Protein AF-A0A519BRI4-F1 (afdb_monomer_lite)

Radius of gyration: 11.98 Å; chains: 1; bounding box: 28×34×28 Å

Sequence (88 aa):
MHSEIVNIPKDRIAALVGTRGRERKTIEKRGSCKLNVSSSGSITIKSVSPDNLLSVKLIVEAIGRGFNPEIAHLLFDEEYTLEIDQRV

pLDDT: mean 95.85, std 5.94, range [54.38, 98.56]

Structure (mmCIF, N/CA/C/O backbone):
data_AF-A0A519BRI4-F1
#
_entry.id   AF-A0A519BRI4-F1
#
loop_
_atom_site.group_PDB
_atom_site.id
_atom_site.type_symbol
_atom_site.label_atom_id
_atom_site.label_alt_id
_atom_site.label_comp_id
_atom_site.label_asym_id
_atom_site.label_entity_id
_atom_site.label_seq_id
_atom_site.pdbx_PDB_ins_code
_atom_site.Cartn_x
_atom_site.Cartn_y
_atom_site.Cartn_z
_atom_site.occupancy
_atom_site.B_iso_or_equiv
_atom_site.auth_seq_id
_atom_site.auth_comp_id
_atom_site.auth_asym_id
_atom_site.auth_atom_id
_atom_site.pdbx_PDB_model_num
ATOM 1 N N . MET A 1 1 ? 3.753 10.590 15.090 1.00 82.25 1 MET A N 1
ATOM 2 C CA . MET A 1 1 ? 3.795 10.356 13.629 1.00 82.25 1 MET A CA 1
ATOM 3 C C . MET A 1 1 ? 4.361 8.967 13.426 1.00 82.25 1 MET A C 1
ATOM 5 O O . MET A 1 1 ? 5.450 8.712 13.923 1.00 82.25 1 MET A O 1
ATOM 9 N N . HIS A 1 2 ? 3.608 8.079 12.785 1.00 96.31 2 HIS A N 1
ATOM 10 C CA . HIS A 1 2 ? 3.952 6.666 12.635 1.00 96.31 2 HIS A CA 1
ATOM 11 C C . HIS A 1 2 ? 4.427 6.378 11.212 1.00 96.31 2 HIS A C 1
ATOM 13 O O . HIS A 1 2 ? 4.029 7.068 10.264 1.00 96.31 2 HIS A O 1
ATOM 19 N N . SER A 1 3 ? 5.283 5.369 11.062 1.00 97.38 3 SER A N 1
ATOM 20 C CA . SER A 1 3 ? 5.776 4.949 9.757 1.00 97.38 3 SER A CA 1
ATOM 21 C C . SER A 1 3 ? 6.076 3.463 9.696 1.00 97.38 3 SER A C 1
ATOM 23 O O . SER A 1 3 ? 6.649 2.925 10.635 1.00 97.38 3 SER A O 1
ATOM 25 N N . GLU A 1 4 ? 5.785 2.858 8.551 1.00 98.25 4 GLU A N 1
ATOM 26 C CA . GLU A 1 4 ? 6.079 1.459 8.234 1.00 98.25 4 GLU A CA 1
ATOM 27 C C . GLU A 1 4 ? 6.745 1.375 6.860 1.00 98.25 4 GLU A C 1
ATOM 29 O O . GLU A 1 4 ? 6.568 2.258 6.010 1.00 98.25 4 GLU A O 1
ATOM 34 N N . ILE A 1 5 ? 7.510 0.307 6.642 1.00 98.31 5 ILE A N 1
ATOM 35 C CA . ILE A 1 5 ? 8.119 -0.001 5.348 1.00 98.31 5 ILE A CA 1
ATOM 36 C C . ILE A 1 5 ? 7.616 -1.367 4.898 1.00 98.31 5 ILE A C 1
ATOM 38 O O . ILE A 1 5 ? 7.784 -2.356 5.604 1.00 98.31 5 ILE A O 1
ATOM 42 N N . VAL A 1 6 ? 7.040 -1.414 3.699 1.00 98.00 6 VAL A N 1
ATOM 43 C CA . VAL A 1 6 ? 6.578 -2.644 3.051 1.00 98.00 6 VAL A CA 1
ATOM 44 C C . VAL A 1 6 ? 7.373 -2.845 1.772 1.00 98.00 6 VAL A C 1
ATOM 46 O O . VAL A 1 6 ? 7.541 -1.909 0.993 1.00 98.00 6 VAL A O 1
ATOM 49 N N . ASN A 1 7 ? 7.852 -4.062 1.536 1.00 97.94 7 ASN A N 1
ATOM 50 C CA . ASN A 1 7 ? 8.512 -4.408 0.282 1.00 97.94 7 ASN A CA 1
ATOM 51 C 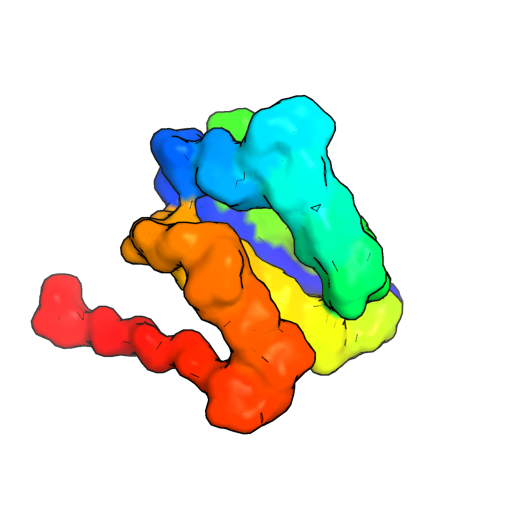C . ASN A 1 7 ? 7.550 -5.198 -0.603 1.00 97.94 7 ASN A C 1
ATOM 53 O O . ASN A 1 7 ? 6.964 -6.184 -0.160 1.00 97.94 7 ASN A O 1
ATOM 57 N N . ILE A 1 8 ? 7.419 -4.774 -1.857 1.00 97.88 8 ILE A N 1
ATOM 58 C CA . ILE A 1 8 ? 6.615 -5.451 -2.875 1.00 97.88 8 ILE A CA 1
ATOM 59 C C . ILE A 1 8 ? 7.482 -5.828 -4.085 1.00 97.88 8 ILE A C 1
ATOM 61 O O . ILE A 1 8 ? 8.505 -5.179 -4.333 1.00 97.88 8 ILE A O 1
ATOM 65 N N . PRO A 1 9 ? 7.088 -6.842 -4.874 1.00 98.00 9 PRO A N 1
ATOM 66 C CA . PRO A 1 9 ? 7.740 -7.144 -6.144 1.00 98.00 9 PRO A CA 1
ATOM 67 C C . PRO A 1 9 ? 7.751 -5.930 -7.089 1.00 98.00 9 PRO A C 1
ATOM 69 O O . PRO A 1 9 ? 6.794 -5.153 -7.147 1.00 98.00 9 PRO A O 1
ATOM 72 N N . LYS A 1 10 ? 8.843 -5.746 -7.843 1.00 97.50 10 LYS A N 1
ATOM 73 C CA . LYS A 1 10 ? 9.040 -4.564 -8.708 1.00 97.50 10 LYS A CA 1
ATOM 74 C C . LYS A 1 10 ? 7.964 -4.427 -9.786 1.00 97.50 10 LYS A C 1
ATOM 76 O O . LYS A 1 10 ? 7.519 -3.323 -10.082 1.00 97.50 10 LYS A O 1
ATOM 81 N N . ASP A 1 11 ? 7.530 -5.546 -10.346 1.00 97.19 11 ASP A N 1
ATOM 82 C CA . ASP A 1 11 ? 6.455 -5.644 -11.333 1.00 97.19 11 ASP A CA 1
ATOM 83 C C . ASP A 1 11 ? 5.088 -5.212 -10.769 1.00 97.19 11 ASP A C 1
ATOM 85 O O . ASP A 1 11 ? 4.218 -4.767 -11.517 1.00 97.19 11 ASP A O 1
ATOM 89 N N . ARG A 1 12 ? 4.915 -5.232 -9.440 1.00 97.94 12 ARG A N 1
ATOM 90 C CA . ARG A 1 12 ? 3.690 -4.789 -8.755 1.00 97.94 12 ARG A CA 1
ATOM 91 C C . ARG A 1 12 ? 3.665 -3.299 -8.416 1.00 97.94 12 ARG A C 1
ATOM 93 O O . ARG A 1 12 ? 2.600 -2.774 -8.091 1.00 97.94 12 ARG A O 1
ATOM 100 N N . ILE A 1 13 ? 4.778 -2.577 -8.576 1.00 98.06 13 ILE A N 1
ATOM 101 C CA . ILE A 1 13 ? 4.823 -1.118 -8.367 1.00 98.06 13 ILE A CA 1
ATOM 102 C C . ILE A 1 13 ? 3.820 -0.406 -9.284 1.00 98.06 13 ILE A C 1
ATOM 104 O O . ILE A 1 13 ? 3.127 0.511 -8.846 1.00 98.06 13 ILE A O 1
ATOM 108 N N . ALA A 1 14 ? 3.702 -0.840 -10.543 1.00 97.31 14 ALA A N 1
ATOM 109 C CA . ALA A 1 14 ? 2.768 -0.246 -11.496 1.00 97.31 14 ALA A CA 1
ATOM 110 C C . ALA A 1 14 ? 1.305 -0.366 -11.035 1.00 97.31 14 ALA A C 1
ATOM 112 O O . ALA A 1 14 ? 0.542 0.585 -11.201 1.00 97.31 14 ALA A O 1
ATOM 113 N N . ALA A 1 15 ? 0.935 -1.489 -10.408 1.00 98.06 15 ALA A N 1
ATOM 114 C CA . ALA A 1 15 ? -0.400 -1.696 -9.853 1.00 98.06 15 ALA A CA 1
ATOM 115 C C . ALA A 1 15 ? -0.665 -0.778 -8.649 1.00 98.06 15 ALA A C 1
ATOM 117 O O . ALA A 1 15 ? -1.720 -0.159 -8.584 1.00 98.06 15 ALA A O 1
ATOM 118 N N . LEU A 1 16 ? 0.309 -0.622 -7.742 1.00 98.19 16 LEU A N 1
ATOM 119 C CA . LEU A 1 16 ? 0.193 0.273 -6.582 1.00 98.19 16 LEU A CA 1
ATOM 120 C C . LEU A 1 16 ? 0.129 1.758 -6.977 1.00 98.19 16 LEU A C 1
ATOM 122 O O . LEU A 1 16 ? -0.577 2.552 -6.359 1.00 98.19 16 LEU A O 1
ATOM 126 N N . VAL A 1 17 ? 0.907 2.165 -7.983 1.00 97.81 17 VAL A N 1
ATOM 1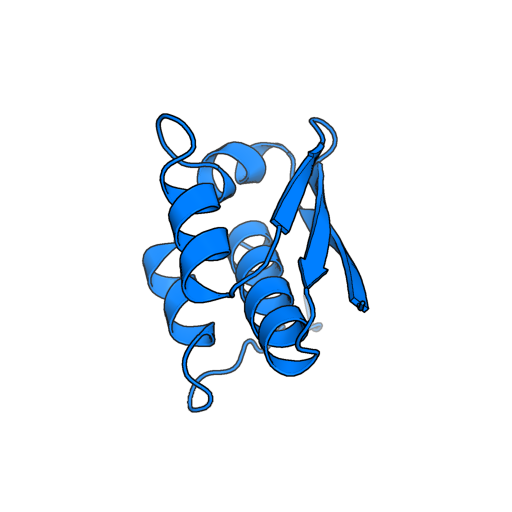27 C CA . VAL A 1 17 ? 0.959 3.565 -8.428 1.00 97.81 17 VAL A CA 1
ATOM 128 C C . VAL A 1 17 ? -0.251 3.905 -9.299 1.00 97.81 17 VAL A C 1
ATOM 130 O O . VAL A 1 17 ? -0.840 4.980 -9.147 1.00 97.81 17 VAL A O 1
ATOM 133 N N . GLY A 1 18 ? -0.643 2.995 -10.190 1.00 96.62 18 GLY A N 1
ATOM 134 C CA . GLY A 1 18 ? -1.712 3.188 -11.161 1.00 96.62 18 GLY A CA 1
ATOM 135 C C . GLY A 1 18 ? -1.386 4.235 -12.232 1.00 96.62 18 GLY A C 1
ATOM 136 O O . GLY A 1 18 ? -0.393 4.971 -12.175 1.00 96.62 18 GLY A O 1
ATOM 137 N N . THR A 1 19 ? -2.253 4.346 -13.238 1.00 95.75 19 THR A N 1
ATOM 138 C CA . THR A 1 19 ? -2.068 5.288 -14.351 1.00 95.75 19 THR A CA 1
ATOM 139 C C . THR A 1 19 ? -1.972 6.727 -13.838 1.00 95.75 19 THR A C 1
ATOM 141 O O . THR A 1 19 ? -2.877 7.223 -13.166 1.00 95.75 19 THR A O 1
ATOM 144 N N . ARG A 1 20 ? -0.867 7.419 -14.157 1.00 95.19 20 ARG A N 1
ATOM 145 C CA . ARG A 1 20 ? -0.581 8.799 -13.703 1.00 95.19 20 ARG A CA 1
ATOM 146 C C . ARG A 1 20 ? -0.613 8.971 -12.170 1.00 95.19 20 ARG A C 1
ATOM 148 O O . ARG A 1 20 ? -0.914 10.060 -11.672 1.00 95.19 20 ARG A O 1
ATOM 155 N N . GLY A 1 21 ? -0.322 7.908 -11.417 1.00 96.06 21 GLY A N 1
ATOM 156 C CA . GLY A 1 21 ? -0.321 7.947 -9.954 1.00 96.06 21 GLY A CA 1
ATOM 157 C C . GLY A 1 21 ? -1.716 7.991 -9.329 1.00 96.06 21 GLY A C 1
ATOM 158 O O . GLY A 1 21 ? -1.837 8.407 -8.177 1.00 96.06 21 GLY A O 1
ATOM 159 N N . ARG A 1 22 ? -2.775 7.670 -10.090 1.00 97.25 22 ARG A N 1
ATOM 160 C CA . ARG A 1 22 ? -4.163 7.747 -9.612 1.00 97.25 22 ARG A CA 1
ATOM 161 C C . ARG A 1 22 ? -4.374 6.865 -8.386 1.00 97.25 22 ARG A C 1
ATOM 163 O O . ARG A 1 22 ? -4.941 7.343 -7.413 1.00 97.25 22 ARG A O 1
ATOM 170 N N . GLU A 1 23 ? -3.865 5.641 -8.427 1.00 97.94 23 GLU A N 1
ATOM 171 C CA . GLU A 1 23 ? -4.092 4.651 -7.378 1.00 97.94 23 GLU A CA 1
ATOM 172 C C . GLU A 1 23 ? -3.417 5.060 -6.070 1.00 97.94 23 GLU A C 1
ATOM 174 O O . GLU A 1 23 ? -4.073 5.217 -5.041 1.00 97.94 23 GLU A O 1
ATOM 179 N N . ARG A 1 24 ? -2.131 5.426 -6.140 1.00 97.88 24 ARG A N 1
ATOM 180 C CA . ARG A 1 24 ? -1.401 5.983 -4.993 1.00 97.88 24 ARG A CA 1
ATOM 181 C C . ARG A 1 24 ? -2.146 7.157 -4.354 1.00 97.88 24 ARG A C 1
ATOM 183 O O . ARG A 1 24 ? -2.273 7.206 -3.137 1.00 97.88 24 ARG A O 1
ATOM 190 N N . LYS A 1 25 ? -2.649 8.097 -5.165 1.00 98.31 25 LYS A N 1
ATOM 191 C CA . LYS A 1 25 ? -3.386 9.273 -4.668 1.00 98.31 25 LYS A CA 1
ATOM 192 C C . LYS A 1 25 ? -4.698 8.886 -3.985 1.00 98.31 25 LYS A C 1
ATOM 194 O O . LYS A 1 25 ? -5.064 9.525 -3.002 1.00 98.31 25 LYS A O 1
ATOM 199 N N . THR A 1 26 ? -5.397 7.872 -4.490 1.00 97.94 26 THR A N 1
ATOM 200 C CA . THR A 1 26 ? -6.606 7.334 -3.855 1.00 97.94 26 THR A CA 1
ATOM 201 C C . THR A 1 26 ? -6.280 6.758 -2.482 1.00 97.94 26 THR A C 1
ATOM 203 O O . THR A 1 26 ? -6.931 7.135 -1.507 1.00 97.94 26 THR A O 1
ATOM 206 N N . ILE A 1 27 ? -5.238 5.926 -2.391 1.00 98.12 27 ILE A N 1
ATOM 207 C CA . ILE A 1 27 ? -4.795 5.317 -1.131 1.00 98.12 27 ILE A CA 1
ATOM 208 C C . ILE A 1 27 ? -4.374 6.398 -0.128 1.00 98.12 27 ILE A C 1
ATOM 210 O O . ILE A 1 27 ? -4.855 6.403 1.000 1.00 98.12 27 ILE A O 1
ATOM 214 N N . GLU A 1 28 ? -3.552 7.364 -0.553 1.00 98.19 28 GLU A N 1
ATOM 215 C CA . GLU A 1 28 ? -3.109 8.484 0.291 1.00 98.19 28 GLU A CA 1
ATOM 216 C C . GLU A 1 28 ? -4.284 9.324 0.812 1.00 98.19 28 GLU A C 1
ATOM 218 O O . GLU A 1 28 ? -4.285 9.731 1.974 1.00 98.19 28 GLU A O 1
ATOM 223 N N . LYS A 1 29 ? -5.294 9.580 -0.032 1.00 98.06 29 LYS A N 1
ATOM 224 C CA . LYS A 1 29 ? -6.473 10.370 0.342 1.00 98.06 29 LYS A CA 1
ATOM 225 C C . LYS A 1 29 ? -7.376 9.617 1.318 1.00 98.06 29 LYS A C 1
ATOM 227 O O . LYS A 1 29 ? -7.785 10.199 2.315 1.00 98.06 29 LYS A O 1
ATOM 232 N N . ARG A 1 30 ? -7.700 8.353 1.029 1.00 97.00 30 ARG A N 1
ATOM 233 C CA . ARG A 1 30 ? -8.593 7.535 1.867 1.00 97.00 30 ARG A CA 1
ATOM 234 C C . ARG A 1 30 ? -7.943 7.181 3.201 1.00 97.00 30 ARG A C 1
ATOM 236 O O . ARG A 1 30 ? -8.573 7.340 4.235 1.00 97.00 30 ARG A O 1
ATOM 243 N N . GLY A 1 31 ? -6.669 6.797 3.179 1.00 96.31 31 GLY A N 1
ATOM 244 C CA . GLY A 1 31 ? -5.901 6.450 4.375 1.00 96.31 31 GLY A CA 1
ATOM 245 C C . GLY A 1 31 ? -5.310 7.642 5.121 1.00 96.31 31 GLY A C 1
ATOM 246 O O . GLY A 1 31 ? -4.569 7.439 6.074 1.00 96.31 31 GLY A O 1
ATOM 247 N N . SER A 1 32 ? -5.570 8.885 4.693 1.00 97.12 32 SER A N 1
ATOM 248 C CA . SER A 1 32 ? -4.994 10.099 5.299 1.00 97.12 32 SER A CA 1
ATOM 249 C C . SER A 1 32 ? -3.488 9.965 5.598 1.00 97.12 32 SER A C 1
ATOM 251 O O . SER A 1 32 ? -3.008 10.302 6.683 1.00 97.12 32 SER A O 1
ATOM 253 N N . CYS A 1 33 ? -2.741 9.430 4.630 1.00 97.44 33 CYS A N 1
ATOM 254 C CA . CYS A 1 33 ? -1.338 9.051 4.774 1.00 97.44 33 CYS A CA 1
ATOM 255 C C . CYS A 1 33 ? -0.486 9.592 3.613 1.00 97.44 33 CYS A C 1
ATOM 257 O O . CYS A 1 33 ? -0.978 10.218 2.671 1.00 97.44 33 CYS A O 1
ATOM 259 N N . LYS A 1 34 ? 0.824 9.338 3.669 1.00 98.25 34 LYS A N 1
ATOM 260 C CA . LYS A 1 34 ? 1.772 9.597 2.579 1.00 98.25 34 LYS A CA 1
ATOM 261 C C . LYS A 1 34 ? 2.519 8.331 2.200 1.00 98.25 34 LYS A C 1
ATOM 263 O O . LYS A 1 34 ? 3.030 7.639 3.079 1.00 98.25 34 LYS A O 1
ATOM 268 N N . LEU A 1 35 ? 2.610 8.077 0.897 1.00 98.31 35 LEU A N 1
ATOM 269 C CA . LEU A 1 35 ? 3.322 6.944 0.317 1.00 98.31 35 LEU A CA 1
ATOM 270 C C . LEU A 1 35 ? 4.563 7.433 -0.428 1.00 98.31 35 LEU A C 1
ATOM 272 O O . LEU A 1 35 ? 4.466 8.185 -1.400 1.00 98.31 35 LEU A O 1
ATOM 276 N N . ASN A 1 36 ? 5.734 6.962 -0.008 1.00 98.12 36 ASN A N 1
ATOM 277 C CA . ASN A 1 36 ? 6.960 7.087 -0.787 1.00 98.12 36 ASN A CA 1
ATOM 278 C C . ASN A 1 36 ? 7.268 5.746 -1.454 1.00 98.12 36 ASN A C 1
ATOM 280 O O . ASN A 1 36 ? 7.448 4.742 -0.772 1.00 98.12 36 ASN A O 1
ATOM 284 N N . VAL A 1 37 ? 7.304 5.743 -2.784 1.00 97.88 37 VAL A N 1
ATOM 285 C CA . VAL A 1 37 ? 7.458 4.541 -3.606 1.00 97.88 37 VAL A CA 1
ATOM 286 C C . VAL A 1 37 ? 8.849 4.565 -4.229 1.00 97.88 37 VAL A C 1
ATOM 288 O O . VAL A 1 37 ? 9.115 5.379 -5.114 1.00 97.88 37 VAL A O 1
ATOM 291 N N . SER A 1 38 ? 9.730 3.675 -3.776 1.00 97.31 38 SER A N 1
ATOM 292 C CA . SER A 1 38 ? 11.045 3.472 -4.387 1.00 97.31 38 SER A CA 1
ATOM 293 C C . SER A 1 38 ? 10.943 2.606 -5.645 1.00 97.31 38 SER A C 1
ATOM 295 O O . SER A 1 38 ? 10.134 1.680 -5.714 1.00 97.31 38 SER A O 1
ATOM 297 N N . SER A 1 39 ? 11.841 2.822 -6.609 1.00 95.94 39 SER A N 1
ATOM 298 C CA . SER A 1 39 ? 12.009 1.950 -7.781 1.00 95.94 39 SER A CA 1
ATOM 299 C C . SER A 1 39 ? 12.475 0.529 -7.424 1.00 95.94 39 SER A C 1
ATOM 301 O O . SER A 1 39 ? 12.369 -0.382 -8.246 1.00 95.94 39 SER A O 1
ATOM 303 N N . SER A 1 40 ? 12.970 0.310 -6.199 1.00 96.56 40 SER A N 1
ATOM 304 C CA . SER A 1 40 ? 13.333 -1.017 -5.690 1.00 96.56 40 SER A CA 1
ATOM 305 C C . SER A 1 40 ? 12.138 -1.867 -5.248 1.00 96.56 40 SER A C 1
ATOM 307 O O . SER A 1 40 ? 12.323 -3.062 -5.040 1.00 96.56 40 SER A O 1
ATOM 309 N N . GLY A 1 41 ? 10.946 -1.276 -5.110 1.00 96.25 41 GLY A N 1
ATOM 310 C CA . GLY A 1 41 ? 9.768 -1.934 -4.532 1.00 96.25 41 GLY A CA 1
ATOM 311 C C . GLY A 1 41 ? 9.606 -1.707 -3.028 1.00 96.25 41 GLY A C 1
ATOM 312 O O . GLY A 1 41 ? 8.685 -2.247 -2.428 1.00 96.25 41 GLY A O 1
ATOM 313 N N . SER A 1 42 ? 10.466 -0.889 -2.412 1.00 98.31 42 SER A N 1
ATOM 314 C CA . SER A 1 42 ? 10.306 -0.476 -1.015 1.00 98.31 42 SER A CA 1
ATOM 315 C C . SER A 1 42 ? 9.343 0.707 -0.903 1.00 98.31 42 SER A C 1
ATOM 317 O O . SER A 1 42 ? 9.560 1.760 -1.514 1.00 98.31 42 SER A O 1
ATOM 319 N N . ILE A 1 43 ? 8.267 0.524 -0.142 1.00 98.50 43 ILE A N 1
ATOM 320 C CA . ILE A 1 43 ? 7.185 1.485 0.052 1.00 98.50 43 ILE A CA 1
ATOM 321 C C . ILE A 1 43 ? 7.227 1.976 1.493 1.00 98.50 43 ILE A C 1
ATOM 323 O O . ILE A 1 43 ? 7.012 1.204 2.422 1.00 98.50 43 ILE A O 1
ATOM 327 N N . THR A 1 44 ? 7.489 3.264 1.693 1.00 98.50 44 THR A N 1
ATOM 328 C CA . THR A 1 44 ? 7.387 3.889 3.017 1.00 98.50 44 THR A CA 1
ATOM 329 C C . THR A 1 44 ? 6.016 4.521 3.186 1.00 98.50 44 THR A C 1
ATOM 331 O O . THR A 1 44 ? 5.630 5.388 2.399 1.00 98.50 44 THR A O 1
ATOM 334 N N . ILE A 1 45 ? 5.314 4.135 4.244 1.00 98.56 45 ILE A N 1
ATOM 335 C CA . ILE A 1 45 ? 3.995 4.646 4.609 1.00 98.56 45 ILE A CA 1
ATOM 336 C C . ILE A 1 45 ? 4.176 5.555 5.819 1.00 98.56 45 ILE A C 1
ATOM 338 O O . ILE A 1 45 ? 4.831 5.170 6.784 1.00 98.56 45 ILE A O 1
ATOM 342 N N . LYS A 1 46 ? 3.626 6.769 5.775 1.00 98.25 46 LYS A N 1
ATOM 343 C CA . LYS A 1 46 ? 3.640 7.713 6.901 1.00 98.25 46 LYS A CA 1
ATOM 344 C C . LYS A 1 46 ? 2.227 8.181 7.210 1.00 98.25 46 LYS A C 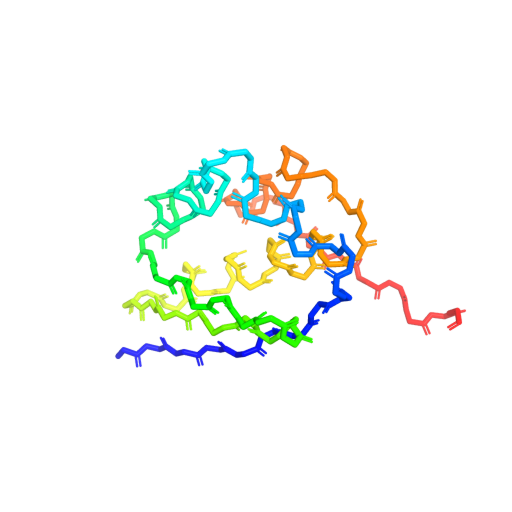1
ATOM 346 O O . LYS A 1 46 ? 1.547 8.683 6.318 1.00 98.25 46 LYS A O 1
ATOM 351 N N . SER A 1 47 ? 1.810 8.062 8.465 1.00 97.62 47 SER A N 1
ATOM 352 C CA . SER A 1 47 ? 0.472 8.445 8.924 1.00 97.62 47 SER A CA 1
ATOM 353 C C . SER A 1 47 ? 0.525 9.080 10.314 1.00 97.62 47 SER A C 1
ATOM 355 O O . SER A 1 47 ? 1.442 8.839 11.104 1.00 97.62 47 SER A O 1
ATOM 357 N N . VAL A 1 48 ? -0.465 9.917 10.617 1.00 96.06 48 VAL A N 1
ATOM 358 C CA . VAL A 1 48 ? -0.700 10.419 11.979 1.00 96.06 48 VAL A CA 1
ATOM 359 C C . VAL A 1 48 ? -1.487 9.397 12.803 1.00 96.06 48 VAL A C 1
ATOM 361 O O . VAL A 1 48 ? -1.193 9.248 13.983 1.00 96.06 48 VAL A O 1
ATOM 364 N N . SER A 1 49 ? -2.419 8.669 12.176 1.00 96.06 49 SER A N 1
ATOM 365 C CA . SER A 1 49 ? -3.224 7.618 12.812 1.00 96.06 49 SER A CA 1
ATOM 366 C C . SER A 1 49 ? -2.553 6.239 12.659 1.00 96.06 49 SER A C 1
ATOM 368 O O . SER A 1 49 ? -2.201 5.875 11.527 1.00 96.06 49 SER A O 1
ATOM 370 N N . PRO A 1 50 ? -2.368 5.479 13.759 1.00 95.88 50 PRO A N 1
ATOM 371 C CA . PRO A 1 50 ? -1.935 4.080 13.724 1.00 95.88 50 PRO A CA 1
ATOM 372 C C . PRO A 1 50 ? -2.880 3.164 12.940 1.00 95.88 50 PRO A C 1
ATOM 374 O O . PRO A 1 50 ? -2.403 2.326 12.182 1.00 95.88 50 PRO A O 1
ATOM 377 N N . ASP A 1 51 ? -4.193 3.356 13.058 1.00 95.50 51 ASP A N 1
ATOM 378 C CA . ASP A 1 51 ? -5.187 2.501 12.394 1.00 95.50 51 ASP A CA 1
ATOM 379 C C . ASP A 1 51 ? -5.101 2.673 10.876 1.00 95.50 51 ASP A C 1
ATOM 381 O O . ASP A 1 51 ? -4.937 1.714 10.127 1.00 95.50 51 ASP A O 1
ATOM 385 N N . ASN A 1 52 ? -5.025 3.926 10.421 1.00 96.69 52 ASN A N 1
ATOM 386 C CA . ASN A 1 52 ? -4.794 4.240 9.014 1.00 96.69 52 ASN A CA 1
ATOM 387 C C . ASN A 1 52 ? -3.460 3.685 8.497 1.00 96.69 52 ASN A C 1
ATOM 389 O O . ASN A 1 52 ? -3.366 3.263 7.344 1.00 96.69 52 ASN A O 1
ATOM 393 N N . LEU A 1 53 ? -2.409 3.717 9.326 1.00 97.88 53 LEU A N 1
ATOM 394 C CA . LEU A 1 53 ? -1.119 3.132 8.966 1.00 97.88 53 LEU A CA 1
ATOM 395 C C . LEU A 1 53 ? -1.265 1.624 8.732 1.00 97.88 53 LEU A C 1
ATOM 397 O O . LEU A 1 53 ? -0.721 1.118 7.751 1.00 97.88 53 LEU A O 1
ATOM 401 N N . LEU A 1 54 ? -2.004 0.938 9.607 1.00 96.88 54 LEU A N 1
ATOM 402 C CA . LEU A 1 54 ? -2.248 -0.496 9.525 1.00 96.88 54 LEU A CA 1
ATOM 403 C C . LEU A 1 54 ? -3.082 -0.856 8.290 1.00 96.88 54 LEU A C 1
ATOM 405 O O . LEU A 1 54 ? -2.633 -1.673 7.489 1.00 96.88 54 LEU A O 1
ATOM 409 N N . SER A 1 55 ? -4.226 -0.204 8.066 1.00 97.69 55 SER A N 1
ATOM 410 C CA . SER A 1 55 ? -5.062 -0.453 6.882 1.00 97.69 55 SER A CA 1
ATOM 411 C C . SER A 1 55 ? -4.278 -0.244 5.586 1.00 97.69 55 SER A C 1
ATOM 413 O O . SER A 1 55 ? -4.272 -1.098 4.702 1.00 97.69 55 SER A O 1
ATOM 415 N N . VAL A 1 56 ? -3.531 0.861 5.475 1.00 98.25 56 VAL A N 1
ATOM 416 C CA . VAL A 1 56 ? -2.732 1.145 4.273 1.00 98.25 56 VAL A CA 1
ATOM 417 C C . VAL A 1 56 ? -1.590 0.146 4.106 1.00 98.25 56 VAL A C 1
ATOM 419 O O . VAL A 1 56 ? -1.295 -0.247 2.977 1.00 98.25 56 VAL A O 1
ATOM 422 N N . LYS A 1 57 ? -0.967 -0.306 5.199 1.00 98.19 57 LYS A N 1
ATOM 423 C CA . LYS A 1 57 ? 0.036 -1.375 5.160 1.00 98.19 57 LYS A CA 1
ATOM 424 C C . LYS A 1 57 ? -0.547 -2.652 4.555 1.00 98.19 57 LYS A C 1
ATOM 426 O O . LYS A 1 57 ? 0.031 -3.157 3.594 1.00 98.19 57 LYS A O 1
ATOM 431 N N . LEU A 1 58 ? -1.707 -3.105 5.032 1.00 98.00 58 LEU A N 1
ATOM 432 C CA . LEU A 1 58 ? -2.374 -4.303 4.510 1.00 98.00 58 LEU A CA 1
ATOM 433 C C . LEU A 1 58 ? -2.762 -4.145 3.032 1.00 98.00 58 LEU A C 1
ATOM 435 O O . LEU A 1 58 ? -2.581 -5.068 2.244 1.00 98.00 58 LEU A O 1
ATOM 439 N N . ILE A 1 59 ? -3.216 -2.958 2.617 1.00 98.50 59 ILE A N 1
ATOM 440 C CA . ILE A 1 59 ? -3.515 -2.658 1.205 1.00 98.50 59 ILE A CA 1
ATOM 441 C C . ILE A 1 59 ? -2.265 -2.797 0.331 1.00 98.50 59 ILE A C 1
ATOM 443 O O . ILE A 1 59 ? -2.311 -3.425 -0.729 1.00 98.50 59 ILE A O 1
ATOM 447 N N . VAL A 1 60 ? -1.140 -2.215 0.759 1.00 98.38 60 VAL A N 1
ATOM 448 C CA . VAL A 1 60 ? 0.128 -2.292 0.018 1.00 98.38 60 VAL A CA 1
ATOM 449 C C . VAL A 1 60 ? 0.617 -3.740 -0.059 1.00 98.38 60 VAL A C 1
ATOM 451 O O . VAL A 1 60 ? 1.040 -4.179 -1.131 1.00 98.38 60 VAL A O 1
ATOM 454 N N . GLU A 1 61 ? 0.516 -4.496 1.036 1.00 97.69 61 GLU A N 1
ATOM 455 C CA . GLU A 1 61 ? 0.856 -5.922 1.077 1.00 97.69 61 GLU A CA 1
ATOM 456 C C . GLU A 1 61 ? -0.031 -6.742 0.132 1.00 97.69 61 GLU A C 1
ATOM 458 O O . GLU A 1 61 ? 0.497 -7.485 -0.696 1.00 97.69 61 GLU A O 1
ATOM 463 N N . ALA A 1 62 ? -1.353 -6.554 0.161 1.00 98.12 62 ALA A N 1
ATOM 464 C CA . ALA A 1 62 ? -2.291 -7.232 -0.733 1.00 98.12 62 ALA A CA 1
ATOM 465 C C . ALA A 1 62 ? -1.972 -6.951 -2.212 1.00 98.12 62 ALA A C 1
ATOM 467 O O . ALA A 1 62 ? -1.851 -7.876 -3.020 1.00 98.12 62 ALA A O 1
ATOM 468 N N . ILE A 1 63 ? -1.751 -5.685 -2.583 1.00 98.25 63 ILE A N 1
ATOM 469 C CA . ILE A 1 63 ? -1.372 -5.327 -3.959 1.00 98.25 63 ILE A CA 1
ATOM 470 C C . ILE A 1 63 ? -0.043 -5.989 -4.344 1.00 98.25 63 ILE A C 1
ATOM 472 O O . ILE A 1 63 ? 0.080 -6.515 -5.457 1.00 98.25 63 ILE A O 1
ATOM 476 N N . GLY A 1 64 ? 0.933 -6.007 -3.431 1.00 97.31 64 GLY A N 1
ATOM 477 C CA . GLY A 1 64 ? 2.214 -6.689 -3.612 1.00 97.31 64 GLY A CA 1
ATOM 478 C C . GLY A 1 64 ? 2.084 -8.204 -3.791 1.00 97.31 64 GLY A C 1
ATOM 479 O O . GLY A 1 64 ? 2.855 -8.792 -4.544 1.00 97.31 64 GLY A O 1
ATOM 480 N N . ARG A 1 65 ? 1.077 -8.824 -3.168 1.00 95.50 65 ARG A N 1
ATOM 481 C CA . ARG A 1 65 ? 0.753 -10.257 -3.283 1.00 95.50 65 ARG A CA 1
ATOM 482 C C . ARG A 1 65 ? -0.102 -10.615 -4.500 1.00 95.50 65 ARG A C 1
ATOM 484 O O . ARG A 1 65 ? -0.368 -11.791 -4.716 1.00 95.50 65 ARG A O 1
ATOM 491 N N . GLY A 1 66 ? -0.501 -9.636 -5.312 1.00 95.88 66 GLY 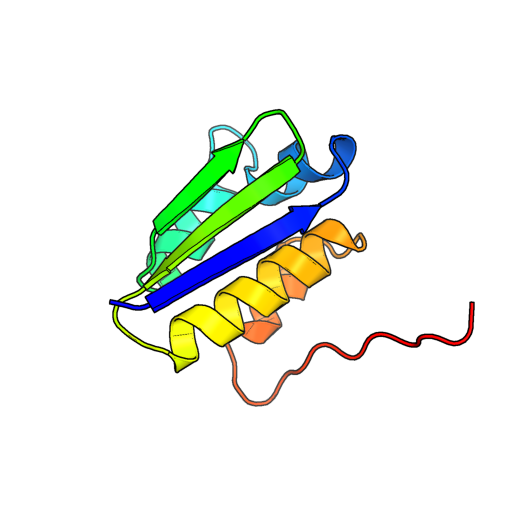A N 1
ATOM 492 C CA . GLY A 1 66 ? -1.187 -9.877 -6.584 1.00 95.88 66 GLY A CA 1
ATOM 493 C C . GLY A 1 66 ? -2.646 -9.429 -6.633 1.00 95.88 66 GLY A C 1
ATOM 494 O O . GLY A 1 66 ? -3.219 -9.411 -7.722 1.00 95.88 66 GLY A O 1
ATOM 495 N N . PHE A 1 67 ? -3.233 -8.985 -5.517 1.00 97.19 67 PHE A N 1
ATOM 496 C CA . PHE A 1 67 ? -4.601 -8.463 -5.520 1.00 97.19 67 PHE A CA 1
ATOM 497 C C . PHE A 1 67 ? -4.722 -7.213 -6.408 1.00 97.19 67 PHE A C 1
ATOM 499 O O . PHE A 1 67 ? -3.812 -6.381 -6.484 1.00 97.19 67 PHE A O 1
ATOM 506 N N . ASN A 1 68 ? -5.854 -7.078 -7.101 1.00 95.50 68 ASN A N 1
ATOM 507 C CA . ASN A 1 68 ? -6.223 -5.840 -7.793 1.00 95.50 68 ASN A CA 1
ATOM 508 C C . ASN A 1 68 ? -6.449 -4.731 -6.739 1.00 95.50 68 ASN A C 1
ATOM 510 O O . ASN A 1 68 ? -7.093 -5.022 -5.726 1.00 95.50 68 ASN A O 1
ATOM 514 N N . PRO A 1 69 ? -5.961 -3.489 -6.941 1.00 96.88 69 PRO A N 1
ATOM 515 C CA . PRO A 1 69 ? -6.217 -2.376 -6.027 1.00 96.88 69 PRO A CA 1
ATOM 516 C C . PRO A 1 69 ? -7.677 -2.203 -5.583 1.00 96.88 69 PRO A C 1
ATOM 518 O O . PRO A 1 69 ? -7.918 -1.959 -4.404 1.00 96.88 69 PRO A O 1
ATOM 521 N N . GLU A 1 70 ? -8.648 -2.420 -6.476 1.00 95.62 70 GLU A N 1
ATOM 522 C CA . GLU A 1 70 ? -10.079 -2.333 -6.136 1.00 95.62 70 GLU A CA 1
ATOM 523 C C . GLU A 1 70 ? -10.506 -3.352 -5.067 1.00 95.62 70 GLU A C 1
ATOM 525 O O . GLU A 1 70 ? -11.316 -3.031 -4.204 1.00 95.62 70 GLU A O 1
ATOM 530 N N . ILE A 1 71 ? -9.927 -4.558 -5.083 1.00 97.75 71 ILE A N 1
ATOM 531 C CA . ILE A 1 71 ? -10.168 -5.582 -4.057 1.00 97.75 71 ILE A CA 1
ATOM 532 C C . ILE A 1 71 ? -9.398 -5.244 -2.781 1.00 97.75 71 ILE A C 1
ATOM 534 O O . ILE A 1 71 ? -9.946 -5.327 -1.687 1.00 97.75 71 ILE A O 1
ATOM 538 N N . ALA A 1 72 ? -8.141 -4.806 -2.907 1.00 98.25 72 ALA A N 1
ATOM 539 C CA . ALA A 1 72 ? -7.333 -4.415 -1.753 1.00 98.25 72 ALA A CA 1
ATOM 540 C C . ALA A 1 72 ? -7.985 -3.266 -0.964 1.00 98.25 72 ALA A C 1
ATOM 542 O O . ALA A 1 72 ? -7.909 -3.230 0.255 1.00 98.25 72 ALA A O 1
ATOM 543 N N . HIS A 1 73 ? -8.686 -2.357 -1.642 1.00 97.75 73 HIS A N 1
ATOM 544 C CA . HIS A 1 73 ? -9.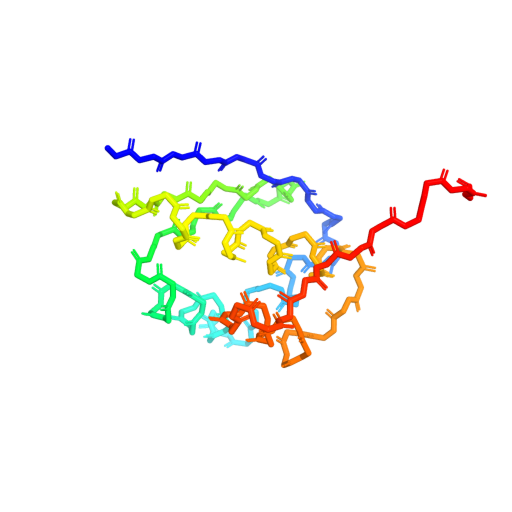435 -1.250 -1.047 1.00 97.75 73 HIS A CA 1
ATOM 545 C C . HIS A 1 73 ? -10.539 -1.632 -0.061 1.00 97.75 73 HIS A C 1
ATOM 547 O O . HIS A 1 73 ? -10.999 -0.747 0.666 1.00 97.75 73 HIS A O 1
ATOM 553 N N . LEU A 1 74 ? -10.963 -2.895 -0.033 1.00 97.94 74 LEU A N 1
ATOM 554 C CA . LEU A 1 74 ? -11.871 -3.390 0.998 1.00 97.94 74 LEU A CA 1
ATOM 555 C C . LEU A 1 74 ? -11.234 -3.296 2.390 1.00 97.94 74 LEU A C 1
ATOM 557 O O . LEU A 1 74 ? -11.935 -3.029 3.348 1.00 97.94 74 LEU A O 1
ATOM 561 N N . LEU A 1 75 ? -9.903 -3.359 2.494 1.00 98.06 75 LEU A N 1
ATOM 562 C CA . LEU A 1 75 ? -9.150 -3.255 3.755 1.00 98.06 75 LEU A CA 1
ATOM 563 C C . LEU A 1 75 ? -9.146 -1.844 4.380 1.00 98.06 75 LEU A C 1
ATOM 565 O O . LEU A 1 75 ? -8.492 -1.613 5.394 1.00 98.06 75 LEU A O 1
ATOM 569 N N . PHE A 1 76 ? -9.826 -0.875 3.760 1.00 97.00 76 PHE A N 1
ATOM 570 C CA . PHE A 1 76 ? -10.174 0.381 4.433 1.00 97.00 76 PHE A CA 1
ATOM 571 C C . PHE A 1 76 ? -11.367 0.234 5.380 1.00 97.00 76 PHE A C 1
ATOM 573 O O . PHE A 1 76 ? -11.604 1.131 6.181 1.00 97.00 76 PHE A O 1
ATOM 580 N N . ASP A 1 77 ? -12.129 -0.842 5.232 1.00 96.00 77 ASP A N 1
ATOM 581 C CA . ASP A 1 77 ? -13.242 -1.206 6.088 1.00 96.00 77 ASP A CA 1
ATOM 582 C C . ASP A 1 77 ? -12.755 -2.258 7.095 1.00 96.00 77 ASP A C 1
ATOM 584 O O . ASP A 1 77 ? -12.089 -3.227 6.727 1.00 96.00 77 ASP A O 1
ATOM 588 N N . GLU A 1 78 ? -13.049 -2.031 8.373 1.00 91.44 78 GLU A N 1
ATOM 589 C CA . GLU A 1 78 ? -12.597 -2.859 9.495 1.00 91.44 78 GLU A CA 1
ATOM 590 C C . GLU A 1 78 ? -13.237 -4.256 9.495 1.00 91.44 78 GLU A C 1
ATOM 592 O O . GLU A 1 78 ? -12.724 -5.165 10.148 1.00 91.44 78 GLU A O 1
ATOM 597 N N . GLU A 1 79 ? -14.317 -4.460 8.732 1.00 95.88 79 GLU A N 1
ATOM 598 C CA . GLU A 1 79 ? -14.924 -5.781 8.533 1.00 95.88 79 GLU A CA 1
ATOM 599 C C . GLU A 1 79 ? -14.072 -6.708 7.648 1.00 95.88 79 GLU A C 1
ATOM 601 O O . GLU A 1 79 ? -14.297 -7.921 7.618 1.00 95.88 79 GLU A O 1
ATOM 606 N N . TYR A 1 80 ? -13.074 -6.166 6.942 1.00 96.88 80 TYR A N 1
ATOM 607 C CA . TYR A 1 80 ? -12.186 -6.927 6.067 1.00 96.88 80 TYR A CA 1
ATOM 608 C C . TYR A 1 80 ? -10.776 -7.015 6.645 1.00 96.88 80 TYR A C 1
ATOM 610 O O . TYR A 1 80 ? -10.204 -6.043 7.133 1.00 96.88 80 TYR A O 1
ATOM 618 N N . THR A 1 81 ? -10.159 -8.187 6.504 1.00 95.31 81 THR A N 1
ATOM 619 C CA . THR A 1 81 ? -8.758 -8.401 6.873 1.00 95.31 81 THR A CA 1
ATOM 620 C C . THR A 1 81 ? -8.011 -9.174 5.795 1.00 95.31 81 THR A C 1
ATOM 622 O O . THR A 1 81 ? -8.611 -9.870 4.973 1.00 95.31 81 THR A O 1
ATOM 625 N N . LEU A 1 82 ? -6.688 -9.027 5.779 1.00 96.00 82 LEU A N 1
ATOM 626 C CA . LEU A 1 82 ? -5.802 -9.765 4.888 1.00 96.00 82 LEU A CA 1
ATOM 627 C C . LEU A 1 82 ? -5.205 -10.943 5.656 1.00 96.00 82 LEU A C 1
ATOM 629 O O . LEU A 1 82 ? -4.412 -10.751 6.575 1.00 96.00 82 LEU A O 1
ATOM 633 N N . GLU A 1 83 ? -5.536 -12.158 5.233 1.00 93.69 83 GLU A N 1
ATOM 634 C CA . GLU A 1 83 ? -4.888 -13.376 5.7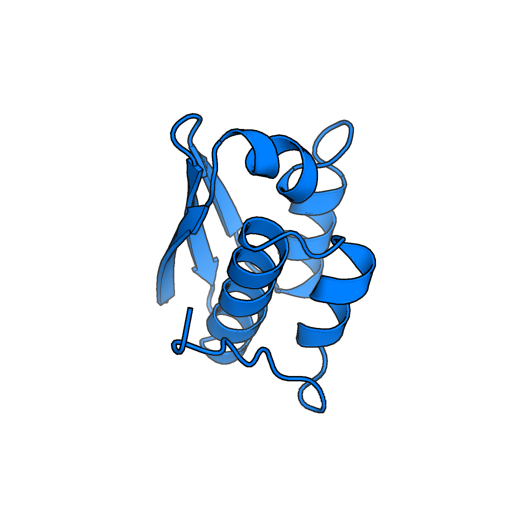13 1.00 93.69 83 GLU A CA 1
ATOM 635 C C . GLU A 1 83 ? -3.856 -13.853 4.685 1.00 93.69 83 GLU A C 1
ATOM 637 O O . GLU A 1 83 ? -4.126 -13.911 3.483 1.00 93.69 83 GLU A O 1
ATOM 642 N N . ILE A 1 84 ? -2.653 -14.180 5.155 1.00 87.81 84 ILE A N 1
ATOM 643 C CA . ILE A 1 84 ? -1.581 -14.725 4.323 1.00 87.81 84 ILE A CA 1
ATOM 644 C C . ILE A 1 84 ? -1.286 -16.137 4.817 1.00 87.81 84 ILE A C 1
ATOM 646 O O . ILE A 1 84 ? -0.683 -16.304 5.877 1.00 87.81 84 ILE A O 1
ATOM 650 N N . ASP A 1 85 ? -1.662 -17.143 4.026 1.00 86.19 85 ASP A N 1
ATOM 651 C CA . ASP A 1 85 ? -1.273 -18.522 4.313 1.00 86.19 85 ASP A CA 1
ATOM 652 C C . ASP A 1 85 ? 0.243 -18.690 4.099 1.00 86.19 85 ASP A C 1
ATOM 654 O O . ASP A 1 85 ? 0.799 -18.319 3.062 1.00 86.19 85 ASP A O 1
ATOM 658 N N . GLN A 1 86 ? 0.925 -19.206 5.119 1.00 75.31 86 GLN A N 1
ATOM 659 C CA . GLN A 1 86 ? 2.377 -19.403 5.155 1.00 75.31 86 GLN A CA 1
ATOM 660 C C . GLN A 1 86 ? 2.790 -20.821 4.716 1.00 75.31 86 GLN A C 1
ATOM 662 O O . GLN A 1 86 ? 3.963 -21.167 4.818 1.00 75.31 86 GLN A O 1
ATOM 667 N N . ARG A 1 87 ? 1.850 -21.666 4.271 1.00 77.25 87 ARG A N 1
ATOM 668 C CA . ARG A 1 87 ? 2.077 -23.101 3.999 1.00 77.25 87 ARG A CA 1
ATOM 669 C C . ARG A 1 87 ? 2.495 -23.450 2.564 1.00 77.25 87 ARG A C 1
ATOM 671 O O . ARG A 1 87 ? 2.330 -24.600 2.160 1.00 77.25 87 ARG A O 1
ATOM 678 N N . VAL A 1 88 ? 3.042 -22.501 1.810 1.00 54.38 88 VAL A N 1
ATOM 679 C CA . VAL A 1 88 ? 3.542 -22.719 0.437 1.00 54.38 88 VAL A CA 1
ATOM 680 C C . VAL A 1 88 ? 5.051 -22.590 0.361 1.00 54.38 88 VAL A C 1
ATOM 682 O O . VAL A 1 88 ? 5.575 -21.590 0.900 1.00 54.38 88 VAL A O 1
#

Foldseek 3Di:
DDKDKDAADLVLLCQCQDDVRPNVVVLCVLLVWHWDQDSRRIIMIGHPDPLSNVLSNQLSVCSRVPDRSVVSVCSSDPVDDDDDDPPD

Secondary structure (DSSP, 8-state):
-EEEEEE--GGGHHHHH-GGGHHHHHHHHHTTEEEEE-TTSEEEEEESSHHHHHHHHHHHHHHHTT--HHHHGGGGSTT---------